Protein AF-A0A2X3CU15-F1 (afdb_monomer)

pLDDT: mean 76.96, std 24.89, range [31.95, 98.25]

Structure (mmCIF, N/CA/C/O backbone):
data_AF-A0A2X3CU15-F1
#
_entry.id   AF-A0A2X3CU15-F1
#
loop_
_atom_site.group_PDB
_atom_site.id
_atom_site.type_symbol
_atom_site.label_atom_id
_atom_site.label_alt_id
_atom_site.label_comp_id
_atom_site.label_asym_id
_atom_site.label_entity_id
_atom_site.label_seq_id
_atom_site.pdbx_PDB_ins_code
_atom_site.Cartn_x
_atom_site.Cartn_y
_atom_site.Cartn_z
_atom_site.occupancy
_atom_site.B_iso_or_equiv
_atom_site.auth_seq_id
_atom_site.auth_comp_id
_atom_site.auth_asym_id
_atom_site.auth_atom_id
_atom_site.pdbx_PDB_model_num
ATOM 1 N N . MET A 1 1 ? 0.234 -25.659 0.444 1.00 49.41 1 MET A N 1
ATOM 2 C CA . MET A 1 1 ? 0.746 -24.717 -0.594 1.00 49.41 1 MET A CA 1
ATOM 3 C C . MET A 1 1 ? 1.700 -23.668 -0.009 1.00 49.41 1 MET A C 1
ATOM 5 O O . MET A 1 1 ? 2.569 -23.212 -0.734 1.00 49.41 1 MET A O 1
ATOM 9 N N . ILE A 1 2 ? 1.625 -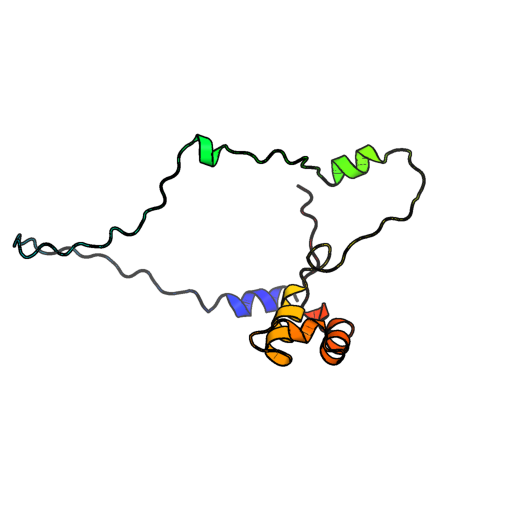23.383 1.298 1.00 43.22 2 ILE A N 1
ATOM 10 C CA . ILE A 1 2 ? 2.679 -22.716 2.094 1.00 43.22 2 ILE A CA 1
ATOM 11 C C . ILE A 1 2 ? 4.001 -23.513 2.117 1.00 43.22 2 ILE A C 1
ATOM 13 O O . ILE A 1 2 ? 5.084 -22.933 2.151 1.00 43.22 2 ILE A O 1
ATOM 17 N N . ASP A 1 3 ? 3.930 -24.842 2.008 1.00 38.72 3 ASP A N 1
ATOM 18 C CA . ASP A 1 3 ? 5.098 -25.724 2.164 1.00 38.72 3 ASP A CA 1
ATOM 19 C C . ASP A 1 3 ? 6.134 -25.581 1.040 1.00 38.72 3 ASP A C 1
ATOM 21 O O . ASP A 1 3 ? 7.334 -25.659 1.283 1.00 38.72 3 ASP A O 1
ATOM 25 N N . ARG A 1 4 ? 5.701 -25.251 -0.186 1.00 45.41 4 ARG A N 1
ATOM 26 C CA . ARG A 1 4 ? 6.622 -25.094 -1.327 1.00 45.41 4 ARG A CA 1
ATOM 27 C C . ARG A 1 4 ? 7.522 -23.863 -1.228 1.00 45.41 4 ARG A C 1
ATOM 29 O O . ARG A 1 4 ? 8.551 -23.820 -1.900 1.00 45.41 4 ARG A O 1
ATOM 36 N N . PHE A 1 5 ? 7.146 -22.866 -0.426 1.00 45.53 5 PHE A N 1
ATOM 37 C CA . PHE A 1 5 ? 7.942 -21.650 -0.274 1.00 45.53 5 PHE A CA 1
ATOM 38 C C . PHE A 1 5 ? 9.057 -21.830 0.763 1.00 45.53 5 PHE A C 1
ATOM 40 O O . PHE A 1 5 ? 10.146 -21.290 0.591 1.00 45.53 5 PHE A O 1
ATOM 47 N N . ARG A 1 6 ? 8.835 -22.649 1.800 1.00 44.81 6 ARG A N 1
ATOM 48 C CA . ARG A 1 6 ? 9.836 -22.917 2.846 1.00 44.81 6 ARG A CA 1
ATOM 49 C C . ARG A 1 6 ? 11.019 -23.732 2.319 1.00 44.81 6 ARG A C 1
ATOM 51 O O . ARG A 1 6 ? 12.168 -23.425 2.635 1.00 44.81 6 ARG A O 1
ATOM 58 N N . ASP A 1 7 ? 10.746 -24.705 1.455 1.00 42.06 7 ASP A N 1
ATOM 59 C CA . ASP A 1 7 ? 11.761 -25.645 0.968 1.00 42.06 7 ASP A CA 1
ATOM 60 C C . ASP A 1 7 ? 12.780 -25.005 0.014 1.00 42.06 7 ASP A C 1
ATOM 62 O O . ASP A 1 7 ? 13.941 -25.414 -0.023 1.00 42.06 7 ASP A O 1
ATOM 66 N N . LYS A 1 8 ? 12.395 -23.953 -0.723 1.00 49.06 8 LYS A N 1
ATOM 67 C CA . LYS A 1 8 ? 13.282 -23.312 -1.709 1.00 49.06 8 LYS A CA 1
ATOM 68 C C . LYS A 1 8 ? 14.379 -22.444 -1.075 1.00 49.06 8 LYS A C 1
ATOM 70 O O . LYS A 1 8 ? 15.417 -22.239 -1.698 1.00 49.06 8 LYS A O 1
ATOM 75 N N . TYR A 1 9 ? 14.175 -21.948 0.148 1.00 45.81 9 TYR A N 1
ATOM 76 C CA . TYR A 1 9 ? 15.091 -21.000 0.803 1.00 45.81 9 TYR A CA 1
ATOM 77 C C . TYR A 1 9 ? 15.895 -21.598 1.972 1.00 45.81 9 TYR A C 1
ATOM 79 O O . TYR A 1 9 ? 16.804 -20.943 2.479 1.00 45.81 9 TYR A O 1
ATOM 87 N N . ALA A 1 10 ? 15.620 -22.841 2.385 1.00 42.25 10 ALA A N 1
ATOM 88 C CA . ALA A 1 10 ? 16.307 -23.486 3.511 1.00 42.25 10 ALA A CA 1
ATOM 89 C C . ALA A 1 10 ? 17.691 -24.079 3.166 1.00 42.25 10 ALA A C 1
ATOM 91 O O . ALA A 1 10 ? 18.495 -24.313 4.065 1.00 42.25 10 ALA A O 1
ATOM 92 N N . GLN A 1 11 ? 18.007 -24.312 1.886 1.00 39.16 11 GLN A N 1
ATOM 93 C CA . GLN A 1 11 ? 19.244 -25.008 1.489 1.00 39.16 11 GLN A CA 1
ATOM 94 C C . GLN A 1 11 ? 20.494 -24.116 1.394 1.00 39.16 11 GLN A C 1
ATOM 96 O O . GLN A 1 11 ? 21.602 -24.634 1.272 1.00 39.16 11 GLN A O 1
ATOM 101 N N . THR A 1 12 ? 20.366 -22.789 1.480 1.00 44.22 12 THR A N 1
ATOM 102 C CA . THR A 1 12 ? 21.474 -21.876 1.133 1.00 44.22 12 THR A CA 1
ATOM 103 C C . THR A 1 12 ? 22.336 -21.415 2.317 1.00 44.22 12 THR A C 1
ATOM 105 O O . THR A 1 12 ? 23.319 -20.711 2.101 1.00 44.22 12 THR A O 1
ATOM 108 N N . TYR A 1 13 ? 22.033 -21.816 3.560 1.00 35.66 13 TYR A N 1
ATOM 109 C CA . TYR A 1 13 ? 22.727 -21.295 4.755 1.00 35.66 13 TYR A CA 1
ATOM 110 C C . TYR A 1 13 ? 23.176 -22.349 5.778 1.00 35.66 13 TYR A C 1
ATOM 112 O O . TYR A 1 13 ? 23.267 -22.068 6.970 1.00 35.66 13 TYR A O 1
ATOM 120 N N . SER A 1 14 ? 23.543 -23.552 5.337 1.00 35.84 14 SER A N 1
ATOM 121 C CA . SER A 1 14 ? 24.243 -24.513 6.200 1.00 35.84 14 SER A CA 1
ATOM 122 C C . SER A 1 14 ? 25.723 -24.585 5.828 1.00 35.84 14 SER A C 1
ATOM 124 O O . SER A 1 14 ? 26.130 -25.408 5.012 1.00 35.84 14 SER A O 1
ATOM 126 N N . ARG A 1 15 ? 26.554 -23.727 6.437 1.00 36.91 15 ARG A N 1
ATOM 127 C CA . ARG A 1 15 ? 28.000 -23.986 6.542 1.00 36.91 15 ARG A CA 1
ATOM 128 C C . ARG A 1 15 ? 28.342 -24.303 8.004 1.00 36.91 15 ARG A C 1
ATOM 130 O O . ARG A 1 15 ? 27.975 -23.520 8.876 1.00 36.91 15 ARG A O 1
ATOM 137 N N . PRO A 1 16 ? 29.013 -25.433 8.281 1.00 38.47 16 PRO A N 1
ATOM 138 C CA . PRO A 1 16 ? 29.331 -25.866 9.636 1.00 38.47 16 PRO A CA 1
ATOM 139 C C . PRO A 1 16 ? 30.470 -25.030 10.233 1.00 38.47 16 PRO A C 1
ATOM 141 O O . PRO A 1 16 ? 31.477 -24.763 9.575 1.00 38.47 16 PRO A O 1
ATOM 144 N N . CYS A 1 17 ? 30.313 -24.631 11.496 1.00 34.25 17 CYS A N 1
ATOM 145 C CA . CYS A 1 17 ? 31.359 -23.995 12.289 1.00 34.25 17 CYS A CA 1
ATOM 146 C C . CYS A 1 17 ? 32.503 -24.999 12.527 1.00 34.25 17 CYS A C 1
ATOM 148 O O . CYS A 1 17 ? 32.318 -26.006 13.207 1.00 34.25 17 CYS A O 1
ATOM 150 N N . GLY A 1 18 ? 33.673 -24.737 11.939 1.00 36.53 18 GLY A N 1
ATOM 151 C CA . GLY A 1 18 ? 34.905 -25.498 12.165 1.00 36.53 18 GLY A CA 1
ATOM 152 C C . GLY A 1 18 ? 35.588 -25.097 13.475 1.00 36.53 18 GLY A C 1
ATOM 153 O O . GLY A 1 18 ? 35.571 -23.928 13.857 1.0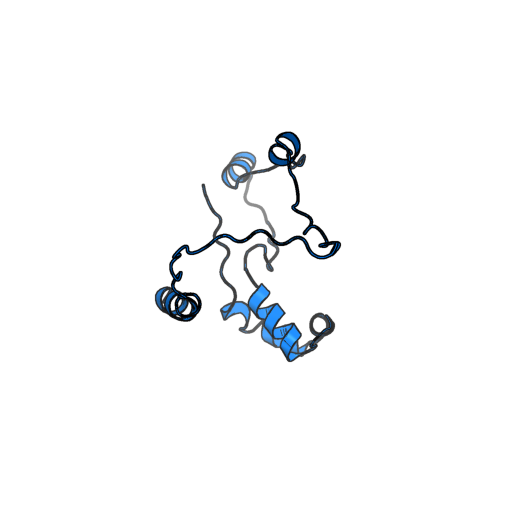0 36.53 18 GLY A O 1
ATOM 154 N N . GLY A 1 19 ? 36.147 -26.092 14.167 1.00 35.12 19 GLY A N 1
ATOM 155 C CA . G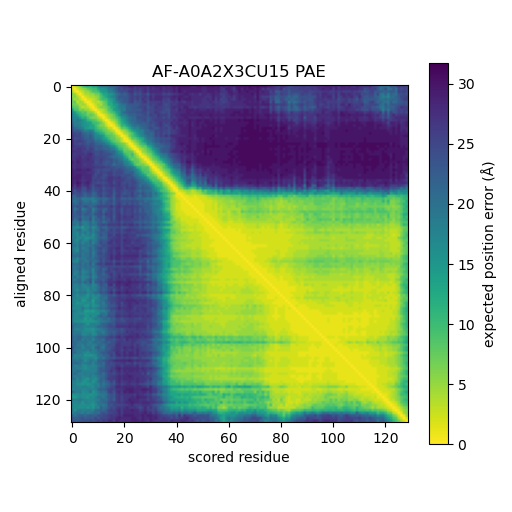LY A 1 19 ? 36.633 -26.019 15.543 1.00 35.12 19 GLY A CA 1
ATOM 156 C C . GLY A 1 19 ? 37.981 -25.318 15.747 1.00 35.12 19 GLY A C 1
ATOM 157 O O . GLY A 1 19 ? 38.825 -25.238 14.858 1.00 35.12 19 GLY A O 1
ATOM 158 N N . PHE A 1 20 ? 38.163 -24.841 16.977 1.00 31.95 20 PHE A N 1
ATOM 159 C CA . PHE A 1 20 ? 39.401 -24.293 17.527 1.00 31.95 20 PHE A CA 1
ATOM 160 C C . PHE A 1 20 ? 40.364 -25.417 17.953 1.00 31.95 20 PHE A C 1
ATOM 162 O O . PHE A 1 20 ? 39.956 -26.397 18.574 1.00 31.95 20 PHE A O 1
ATOM 169 N N . SER A 1 21 ? 41.662 -25.244 17.702 1.00 34.34 21 SER A N 1
ATOM 170 C CA . SER A 1 21 ? 42.740 -25.938 18.424 1.00 34.34 21 SER A CA 1
ATOM 171 C C . SER A 1 21 ? 43.908 -24.967 18.641 1.00 34.34 21 SER A C 1
ATOM 173 O O . SER A 1 21 ? 44.286 -24.282 17.689 1.00 34.34 21 SER A O 1
ATOM 175 N N . PRO A 1 22 ? 44.458 -24.848 19.866 1.00 41.12 22 PRO A N 1
ATOM 176 C CA . PRO A 1 22 ? 45.478 -23.859 20.190 1.00 41.12 22 PRO A CA 1
ATOM 177 C C . PRO A 1 22 ? 46.877 -24.474 20.119 1.00 41.12 22 PRO A C 1
ATOM 179 O O . PRO A 1 22 ? 47.112 -25.529 20.699 1.00 41.12 22 PRO A O 1
ATOM 182 N N . VAL A 1 23 ? 47.840 -23.803 19.482 1.00 33.59 23 VAL A N 1
ATOM 183 C CA . VAL A 1 23 ? 49.258 -24.075 19.757 1.00 33.59 23 VAL A CA 1
ATOM 184 C C . VAL A 1 23 ? 50.163 -22.878 19.447 1.00 33.59 23 VAL A C 1
ATOM 186 O O . VAL A 1 23 ? 50.171 -22.358 18.338 1.00 33.59 23 VAL A O 1
ATOM 189 N N . HIS A 1 24 ? 50.971 -22.564 20.463 1.00 33.00 24 HIS A N 1
ATOM 190 C CA . HIS A 1 24 ? 52.269 -21.880 20.479 1.00 33.00 24 HIS A CA 1
ATOM 191 C C . HIS A 1 24 ? 52.345 -20.352 20.321 1.00 33.00 24 HIS A C 1
ATOM 193 O O . HIS A 1 24 ? 52.104 -19.755 19.277 1.00 33.00 24 HIS A O 1
ATOM 199 N N . ALA A 1 25 ? 52.780 -19.752 21.431 1.00 34.12 25 ALA A N 1
ATOM 200 C CA . ALA A 1 25 ? 53.249 -18.391 21.579 1.00 34.12 25 ALA A CA 1
ATOM 201 C C . ALA A 1 25 ? 54.615 -18.195 20.906 1.00 34.12 25 ALA A C 1
ATOM 203 O O . ALA A 1 25 ? 55.506 -19.009 21.116 1.00 34.12 25 ALA A O 1
ATOM 204 N N . GLU A 1 26 ? 54.815 -17.065 20.222 1.00 36.91 26 GLU A N 1
ATOM 205 C CA . GLU A 1 26 ? 56.094 -16.352 20.283 1.00 36.91 26 GLU A CA 1
ATOM 206 C C . GLU A 1 26 ? 55.910 -14.861 19.971 1.00 36.91 26 GLU A C 1
ATOM 208 O O . GLU A 1 26 ? 55.304 -14.453 18.980 1.00 36.91 26 GLU A O 1
ATOM 213 N N . GLN A 1 27 ? 56.435 -14.037 20.871 1.00 43.53 27 GLN A N 1
ATOM 214 C CA . GLN A 1 27 ? 56.350 -12.588 20.871 1.00 43.53 27 GLN A CA 1
ATOM 215 C C . GLN A 1 27 ? 57.479 -12.010 20.010 1.00 43.53 27 GLN A C 1
ATOM 217 O O . GLN A 1 27 ? 58.632 -11.984 20.436 1.00 43.53 27 GLN A O 1
ATOM 222 N N . ARG A 1 28 ? 57.166 -11.490 18.818 1.00 38.22 28 ARG A N 1
ATOM 223 C CA . ARG A 1 28 ? 58.095 -10.643 18.048 1.00 38.22 28 ARG A CA 1
ATOM 224 C C . ARG A 1 28 ? 57.414 -9.349 17.617 1.00 38.22 28 ARG A C 1
ATOM 226 O O . ARG A 1 28 ? 56.469 -9.346 16.837 1.00 38.22 28 ARG A O 1
ATOM 233 N N . ARG A 1 29 ? 57.918 -8.235 18.160 1.00 49.50 29 ARG A N 1
ATOM 234 C CA . ARG A 1 29 ? 57.606 -6.868 17.725 1.00 49.50 29 ARG A CA 1
ATOM 235 C C . ARG A 1 29 ? 58.121 -6.663 16.300 1.00 49.50 29 ARG A C 1
ATOM 237 O O . ARG A 1 29 ? 59.316 -6.803 16.060 1.00 49.50 29 ARG A O 1
ATOM 244 N N . CYS A 1 30 ? 57.244 -6.240 15.396 1.00 34.72 30 CYS A N 1
ATOM 245 C CA . CYS A 1 30 ? 57.622 -5.550 14.167 1.00 34.72 30 CYS A CA 1
ATOM 246 C C . CYS A 1 30 ? 56.491 -4.624 13.710 1.00 34.72 30 CYS A C 1
ATOM 248 O O . CYS A 1 30 ? 55.369 -5.076 13.525 1.00 34.72 30 CYS A O 1
ATOM 250 N N . GLY A 1 31 ? 56.832 -3.349 13.501 1.00 37.00 31 GLY A N 1
ATOM 251 C CA . GLY A 1 31 ? 56.146 -2.433 12.588 1.00 37.00 31 GLY A CA 1
ATOM 252 C C . GLY A 1 31 ? 54.776 -1.915 13.024 1.00 37.00 31 GLY A C 1
ATOM 253 O O . GLY A 1 31 ? 53.783 -2.632 13.009 1.00 37.00 31 GLY A O 1
ATOM 254 N N . ALA A 1 32 ? 54.703 -0.615 13.311 1.00 49.59 32 ALA A N 1
ATOM 255 C CA . ALA A 1 32 ? 53.450 0.120 13.398 1.00 49.59 32 ALA A CA 1
ATOM 256 C C . ALA A 1 32 ? 52.703 0.059 12.051 1.00 49.59 32 ALA A C 1
ATOM 258 O O . ALA A 1 32 ? 52.937 0.865 11.154 1.00 49.59 32 ALA A O 1
ATOM 259 N N . ARG A 1 33 ? 51.787 -0.901 11.906 1.00 46.22 33 ARG A N 1
ATOM 260 C CA . ARG A 1 33 ? 50.653 -0.777 10.992 1.00 46.22 33 ARG A CA 1
ATOM 261 C C . ARG A 1 33 ? 49.588 0.000 11.749 1.00 46.22 33 ARG A C 1
ATOM 263 O O . ARG A 1 33 ? 49.065 -0.488 12.748 1.00 46.22 33 ARG A O 1
ATOM 270 N N . LEU A 1 34 ? 49.275 1.208 11.281 1.00 48.88 34 LEU A N 1
ATOM 271 C CA . LEU A 1 34 ? 48.010 1.862 11.600 1.00 48.88 34 LEU A CA 1
ATOM 272 C C . LEU A 1 34 ? 46.902 0.946 11.070 1.00 48.88 34 LEU A C 1
ATOM 274 O O . LEU A 1 34 ? 46.494 1.030 9.915 1.00 48.88 34 LEU A O 1
ATOM 278 N N . HIS A 1 35 ? 46.476 -0.006 11.896 1.00 47.66 35 HIS A N 1
ATOM 279 C CA . HIS A 1 35 ? 45.217 -0.689 11.694 1.00 47.66 35 HIS A CA 1
ATOM 280 C C . HIS A 1 35 ? 44.158 0.401 11.790 1.00 47.66 35 HIS A C 1
ATOM 282 O O . HIS A 1 35 ? 43.999 1.010 12.849 1.00 47.66 35 HIS A O 1
ATOM 288 N N . ALA A 1 36 ? 43.475 0.681 10.678 1.00 58.78 36 ALA A N 1
ATOM 289 C CA . ALA A 1 36 ? 42.195 1.359 10.725 1.00 58.78 36 ALA A CA 1
ATOM 290 C C . ALA A 1 36 ? 41.354 0.577 11.736 1.00 58.78 36 ALA A C 1
ATOM 292 O O . ALA A 1 36 ? 40.963 -0.562 11.473 1.00 58.78 36 ALA A O 1
ATOM 293 N N . ALA A 1 37 ? 41.198 1.133 12.938 1.00 58.09 37 ALA A N 1
ATOM 294 C CA . ALA A 1 37 ? 40.312 0.570 13.929 1.00 58.09 37 ALA A CA 1
ATOM 295 C C . ALA A 1 37 ? 38.949 0.522 13.247 1.00 58.09 37 ALA A C 1
ATOM 297 O O . ALA A 1 37 ? 38.393 1.567 12.908 1.00 58.09 37 ALA A O 1
ATOM 298 N N . ALA A 1 38 ? 38.463 -0.687 12.963 1.00 59.47 38 ALA A N 1
ATOM 299 C CA . ALA A 1 38 ? 37.092 -0.880 12.541 1.00 59.47 38 ALA A CA 1
ATOM 300 C C . ALA A 1 38 ? 36.228 -0.079 13.519 1.00 59.47 38 ALA A C 1
ATOM 302 O O . ALA A 1 38 ? 36.337 -0.267 14.734 1.00 59.47 38 ALA A O 1
ATOM 303 N N . ALA A 1 39 ? 35.469 0.885 13.003 1.00 64.38 39 ALA A N 1
ATOM 304 C CA . ALA A 1 39 ? 34.603 1.713 13.819 1.00 64.38 39 ALA A CA 1
ATOM 305 C C . ALA A 1 39 ? 33.546 0.798 14.448 1.00 64.38 39 ALA A C 1
ATOM 307 O O . ALA A 1 39 ? 32.546 0.455 13.824 1.00 64.38 39 ALA A O 1
ATOM 308 N N . VAL A 1 40 ? 33.795 0.343 15.675 1.00 75.50 40 VAL A N 1
ATOM 309 C CA . VAL A 1 40 ? 32.788 -0.347 16.474 1.00 75.50 40 VAL A CA 1
ATOM 310 C C . VAL A 1 40 ? 31.804 0.729 16.907 1.00 75.50 40 VAL A C 1
ATOM 312 O O . VAL A 1 40 ? 32.147 1.579 17.730 1.00 75.50 40 VAL A O 1
ATOM 315 N N . GLY A 1 41 ? 30.605 0.725 16.322 1.00 84.88 41 GLY A N 1
ATOM 316 C CA . GLY A 1 41 ? 29.517 1.601 16.750 1.00 84.88 41 GLY A CA 1
ATOM 317 C C . GLY A 1 41 ? 29.232 1.370 18.233 1.00 84.88 41 GLY A C 1
ATOM 318 O O . GLY A 1 41 ? 28.733 0.313 18.612 1.00 84.88 41 GLY A O 1
ATOM 319 N N . ARG A 1 42 ? 29.609 2.328 19.086 1.00 89.38 42 ARG A N 1
ATOM 320 C CA . ARG A 1 42 ? 29.288 2.305 20.519 1.00 89.38 42 ARG A CA 1
A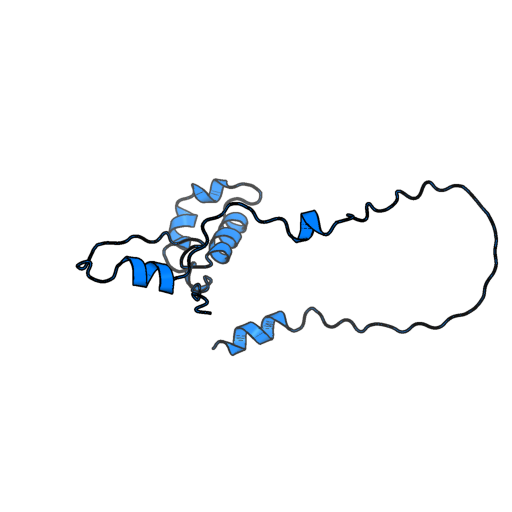TOM 321 C C . ARG A 1 42 ? 27.889 2.885 20.718 1.00 89.38 42 ARG A C 1
ATOM 323 O O . ARG A 1 42 ? 27.530 3.848 20.049 1.00 89.38 42 ARG A O 1
ATOM 330 N N . THR A 1 43 ? 27.134 2.313 21.649 1.00 94.88 43 THR A N 1
ATOM 331 C CA . THR A 1 43 ? 25.802 2.784 22.057 1.00 94.88 43 THR A CA 1
ATOM 332 C C . THR A 1 43 ? 25.773 3.050 23.566 1.00 94.88 43 THR A C 1
ATOM 334 O O . THR A 1 43 ? 26.711 2.681 24.278 1.00 94.88 43 THR A O 1
ATOM 337 N N . ASN A 1 44 ? 24.722 3.692 24.067 1.00 95.88 44 ASN A N 1
ATOM 338 C CA . ASN A 1 44 ? 24.469 3.888 25.492 1.00 95.88 44 ASN A CA 1
ATOM 339 C C . ASN A 1 44 ? 22.985 3.656 25.823 1.00 95.88 44 ASN A C 1
ATOM 341 O O . ASN A 1 44 ? 22.140 3.560 24.937 1.00 95.88 44 ASN A O 1
ATOM 345 N N . VAL A 1 45 ? 22.660 3.574 27.115 1.00 96.50 45 VAL A N 1
ATOM 346 C CA . VAL A 1 45 ? 21.287 3.283 27.564 1.00 96.50 45 VAL A CA 1
ATOM 347 C C . VAL A 1 45 ? 20.271 4.347 27.151 1.00 96.50 45 VAL A C 1
ATOM 349 O O . VAL A 1 45 ? 19.117 4.004 26.931 1.00 96.50 45 VAL A O 1
ATOM 352 N N . ALA A 1 46 ? 20.684 5.610 26.997 1.00 96.62 46 ALA A N 1
ATOM 353 C CA . ALA A 1 46 ? 19.790 6.666 26.532 1.00 96.62 46 ALA A CA 1
ATOM 354 C C . ALA A 1 46 ? 19.423 6.464 25.056 1.00 96.62 46 ALA A C 1
ATOM 356 O O . ALA A 1 46 ? 18.254 6.550 24.717 1.00 96.62 46 ALA A O 1
ATOM 357 N N . GLN A 1 47 ? 20.389 6.100 24.208 1.00 95.38 47 GLN A N 1
ATOM 358 C CA . GLN A 1 47 ? 20.151 5.776 22.795 1.00 95.38 47 GLN A CA 1
ATOM 359 C C . GLN A 1 47 ? 19.300 4.512 22.619 1.00 95.38 47 GLN A C 1
ATOM 361 O O . GLN A 1 47 ? 18.509 4.429 21.690 1.00 95.38 47 GLN A O 1
ATOM 366 N N . LEU A 1 48 ? 19.446 3.523 23.507 1.00 95.56 48 LEU A N 1
ATOM 367 C CA . LEU A 1 48 ? 18.614 2.313 23.486 1.00 95.56 48 LEU A CA 1
ATOM 368 C C . LEU A 1 48 ? 17.179 2.570 23.970 1.00 95.56 48 LEU A C 1
ATOM 370 O O . LEU A 1 48 ? 16.259 1.886 23.532 1.00 95.56 48 LEU A O 1
ATOM 374 N N . ALA A 1 49 ? 16.996 3.523 24.887 1.00 96.19 49 ALA A N 1
ATOM 375 C CA . ALA A 1 49 ? 15.695 3.885 25.448 1.00 96.19 49 ALA A CA 1
ATOM 376 C C . ALA A 1 49 ? 15.000 5.026 24.690 1.00 96.19 49 ALA A C 1
ATOM 378 O O . ALA A 1 49 ? 13.842 5.324 24.976 1.00 96.19 49 ALA A O 1
ATOM 379 N N . GLU A 1 50 ? 15.690 5.676 23.752 1.00 96.50 50 GLU A N 1
ATOM 380 C CA . GLU A 1 50 ? 15.140 6.766 22.958 1.00 96.50 50 GLU A CA 1
ATOM 381 C C . GLU A 1 50 ? 13.895 6.285 22.207 1.00 96.50 50 GLU A C 1
ATOM 383 O O . GLU A 1 50 ? 13.906 5.257 21.530 1.00 96.50 50 GLU A O 1
ATOM 388 N N . GLN A 1 51 ? 12.798 7.021 22.361 1.00 96.88 51 GLN A N 1
ATOM 389 C CA . GLN A 1 51 ? 11.558 6.793 21.634 1.00 96.88 51 GLN A CA 1
ATOM 390 C C . GLN A 1 51 ? 11.246 8.051 20.838 1.00 96.88 51 GLN A C 1
ATOM 392 O O . GLN A 1 51 ? 11.204 9.151 21.391 1.00 96.88 51 GLN A O 1
ATOM 397 N N .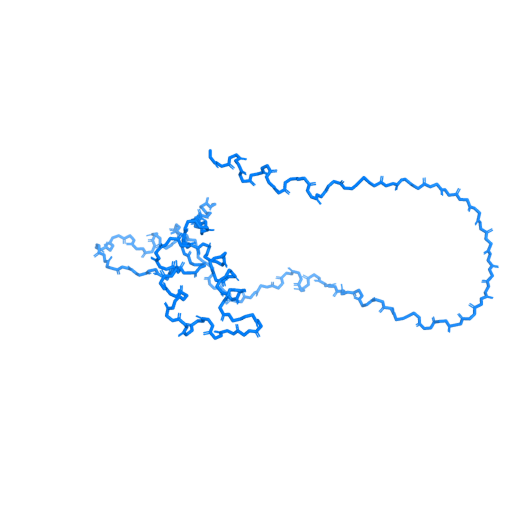 ALA A 1 52 ? 10.998 7.889 19.542 1.00 96.94 52 ALA A N 1
ATOM 398 C CA . ALA A 1 52 ? 10.461 8.979 18.745 1.00 96.94 52 ALA A CA 1
ATOM 399 C C . ALA A 1 52 ? 9.053 9.347 19.260 1.00 96.94 52 ALA A C 1
ATOM 401 O O . ALA A 1 52 ? 8.304 8.450 19.663 1.00 96.94 52 ALA A O 1
ATOM 402 N N . PRO A 1 53 ? 8.659 10.633 19.235 1.00 97.06 53 PRO A N 1
ATOM 403 C CA . PRO A 1 53 ? 7.345 11.089 19.690 1.00 97.06 53 PRO A CA 1
ATOM 404 C C . PRO A 1 53 ? 6.248 10.718 18.675 1.00 97.06 53 PRO A C 1
ATOM 406 O O . PRO A 1 53 ? 5.678 11.572 18.000 1.00 97.06 53 PRO A O 1
ATOM 409 N N . ILE A 1 54 ? 5.980 9.420 18.536 1.00 96.88 54 ILE A N 1
ATOM 410 C CA . ILE A 1 54 ? 5.016 8.843 17.598 1.00 96.88 54 ILE A CA 1
ATOM 411 C C . ILE A 1 54 ? 3.742 8.474 18.358 1.00 96.88 54 ILE A C 1
ATOM 413 O O . ILE A 1 54 ? 3.786 7.824 19.404 1.00 96.88 54 ILE A O 1
ATOM 417 N N . HIS A 1 55 ? 2.592 8.846 17.800 1.00 96.62 55 HIS A N 1
ATOM 418 C CA . HIS A 1 55 ? 1.294 8.403 18.296 1.00 96.62 55 HIS A CA 1
ATOM 419 C C . HIS A 1 55 ? 0.981 6.996 17.768 1.00 96.62 55 HIS A C 1
ATOM 421 O O . HIS A 1 55 ? 0.304 6.825 16.755 1.00 96.62 55 HIS A O 1
ATOM 427 N N . TRP A 1 56 ? 1.534 5.986 18.435 1.00 96.94 56 TRP A N 1
ATOM 428 C CA . TRP A 1 56 ? 1.281 4.583 18.118 1.00 96.94 56 TRP A CA 1
ATOM 429 C C . TRP A 1 56 ? -0.150 4.191 18.493 1.00 96.94 56 TRP A C 1
ATOM 431 O O . TRP A 1 56 ? -0.570 4.403 19.630 1.00 96.94 56 TRP A O 1
ATOM 441 N N . VAL A 1 57 ? -0.875 3.583 17.550 1.00 96.69 57 VAL A N 1
ATOM 442 C CA . VAL A 1 57 ? -2.228 3.054 17.766 1.00 96.69 57 VAL A CA 1
ATOM 443 C C . VAL A 1 57 ? -2.336 1.610 17.283 1.00 96.69 57 VAL A C 1
ATOM 445 O O . VAL A 1 57 ? -1.728 1.233 16.281 1.00 96.69 57 VAL A O 1
ATOM 448 N N . SER A 1 58 ? -3.124 0.800 17.986 1.00 95.00 58 SER A N 1
ATOM 449 C CA . SER A 1 58 ? -3.502 -0.548 17.560 1.00 95.00 58 SER A CA 1
ATOM 450 C C . SER A 1 58 ? -4.813 -0.541 16.774 1.00 95.00 58 SER A C 1
ATOM 452 O O . SER A 1 58 ? -5.611 0.394 16.862 1.00 95.00 58 SER A O 1
ATOM 454 N N . VAL A 1 59 ? -5.082 -1.628 16.045 1.00 95.06 59 VAL A N 1
ATOM 455 C CA . VAL A 1 59 ? -6.371 -1.808 15.354 1.00 95.06 59 VAL A CA 1
ATOM 456 C C . VAL A 1 59 ? -7.540 -1.772 16.341 1.00 95.06 59 VAL A C 1
ATOM 458 O O . VAL A 1 59 ? -8.529 -1.098 16.076 1.00 95.06 59 VAL A O 1
ATOM 461 N N . ALA A 1 60 ? -7.393 -2.394 17.514 1.00 95.88 60 ALA A N 1
ATOM 462 C CA . ALA A 1 60 ? -8.418 -2.368 18.556 1.00 95.88 60 ALA A CA 1
ATOM 463 C C . ALA A 1 60 ? -8.681 -0.948 19.097 1.00 95.88 60 ALA A C 1
ATOM 465 O O . ALA A 1 60 ? -9.822 -0.590 19.381 1.00 95.88 60 ALA A O 1
ATOM 466 N N . GLN A 1 61 ? -7.646 -0.105 19.215 1.00 97.38 61 GLN A N 1
ATOM 467 C CA . GLN A 1 61 ? -7.823 1.298 19.613 1.00 97.38 61 GLN A CA 1
ATOM 468 C C . GLN A 1 61 ? -8.562 2.105 18.540 1.00 97.38 61 GLN A C 1
ATOM 470 O O . GLN A 1 61 ? -9.418 2.924 18.880 1.00 97.38 61 GLN A O 1
ATOM 475 N N . ILE A 1 62 ? -8.272 1.851 17.260 1.00 96.69 62 ILE A N 1
ATOM 476 C CA . ILE A 1 62 ? -8.992 2.469 16.140 1.00 96.69 62 ILE A CA 1
ATOM 477 C C . ILE A 1 62 ? -10.461 2.032 16.159 1.00 96.69 62 ILE A C 1
ATOM 479 O O . ILE A 1 62 ? -11.336 2.894 16.152 1.00 96.69 62 ILE A O 1
ATOM 483 N N . GLU A 1 63 ? -10.743 0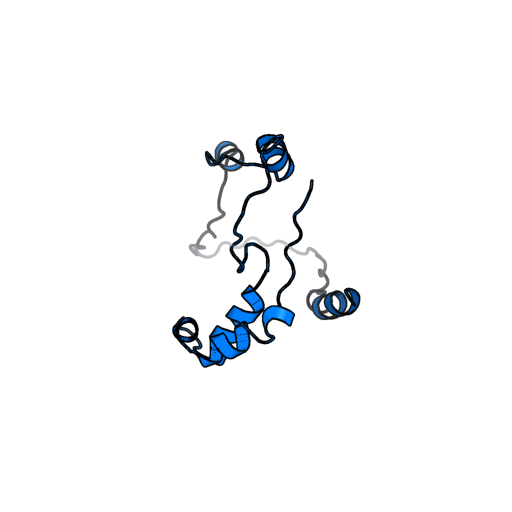.733 16.263 1.00 96.50 63 GLU A N 1
ATOM 484 C CA . GLU A 1 63 ? -12.108 0.195 16.346 1.00 96.50 63 GLU A CA 1
ATOM 485 C C . GLU A 1 63 ? -12.893 0.825 17.504 1.00 96.50 63 GLU A C 1
ATOM 487 O O . GLU A 1 63 ? -13.982 1.365 17.302 1.00 96.50 63 GLU A O 1
ATOM 492 N N . ASN A 1 64 ? -12.299 0.859 18.700 1.00 97.94 64 ASN A N 1
ATOM 493 C CA . ASN A 1 64 ? -12.921 1.459 19.876 1.00 97.94 64 ASN A CA 1
ATOM 494 C C . ASN A 1 64 ? -13.224 2.958 19.684 1.00 97.94 64 ASN A C 1
ATOM 496 O O . ASN A 1 64 ? -14.260 3.446 20.132 1.00 97.94 64 ASN A O 1
ATOM 500 N N . SER A 1 65 ? -12.361 3.698 18.979 1.00 97.56 65 SER A N 1
ATOM 501 C CA . SER A 1 65 ? -12.580 5.126 18.689 1.00 97.56 65 SER A CA 1
ATOM 502 C C . SER A 1 65 ? -13.753 5.401 17.731 1.00 97.56 65 SER A C 1
ATOM 504 O O . SER A 1 65 ? -14.227 6.539 17.625 1.00 97.56 65 SER A O 1
ATOM 506 N N . LEU A 1 66 ? -14.228 4.367 17.028 1.00 97.88 66 LEU A N 1
ATOM 507 C CA . LEU A 1 66 ? -15.298 4.443 16.035 1.00 97.88 66 LEU A CA 1
ATOM 508 C C . LEU A 1 66 ? -16.630 3.855 16.529 1.00 97.88 66 LEU A C 1
ATOM 510 O O . LEU A 1 66 ? -17.607 3.877 15.779 1.00 97.88 66 LEU A O 1
ATOM 514 N N . LEU A 1 67 ? -16.711 3.377 17.776 1.00 98.00 67 LEU A N 1
ATOM 515 C CA . LEU A 1 67 ? -17.950 2.836 18.342 1.00 98.00 67 LEU A CA 1
ATOM 516 C C . LEU A 1 67 ? -19.109 3.841 18.245 1.00 98.00 67 LEU A C 1
ATOM 518 O O . LEU A 1 67 ? -18.968 5.027 18.543 1.00 98.00 67 LEU A O 1
ATOM 522 N N . GLY A 1 68 ? -20.273 3.350 17.814 1.00 97.88 68 GLY A N 1
ATOM 523 C CA . GLY A 1 68 ? -21.483 4.157 17.635 1.00 97.88 68 GLY A CA 1
ATOM 524 C C . GLY A 1 68 ? -21.507 5.026 16.373 1.00 97.88 68 GLY A C 1
ATOM 525 O O . GLY A 1 68 ? -22.512 5.691 16.123 1.00 97.88 68 GLY A O 1
ATOM 526 N N . ARG A 1 69 ? -20.447 5.024 15.551 1.00 98.06 69 ARG A N 1
ATOM 527 C CA . ARG A 1 69 ? -20.460 5.714 14.255 1.00 98.06 69 ARG A CA 1
ATOM 528 C C . ARG A 1 69 ? -21.195 4.870 13.201 1.00 98.06 69 ARG A C 1
ATOM 530 O O . ARG A 1 69 ? -20.992 3.657 13.156 1.00 98.06 69 ARG A O 1
ATOM 537 N N . PRO A 1 70 ? -22.033 5.480 12.342 1.00 98.12 70 PRO A N 1
ATOM 538 C CA . PRO A 1 70 ? -22.674 4.762 11.243 1.00 98.12 70 PRO A CA 1
ATOM 539 C C . PRO A 1 70 ? -21.637 4.313 10.194 1.00 98.12 70 PRO A C 1
ATOM 541 O O . PRO A 1 70 ? -20.524 4.850 10.172 1.00 98.12 70 PRO A O 1
ATOM 544 N N . PRO A 1 71 ? -21.990 3.371 9.297 1.00 98.25 71 PRO A N 1
ATOM 545 C CA . PRO A 1 71 ? -21.125 2.970 8.192 1.00 98.25 71 PRO A CA 1
ATOM 546 C C . PRO A 1 71 ? -20.622 4.167 7.377 1.00 98.25 71 PRO A C 1
ATOM 548 O O . PRO A 1 71 ? -21.375 5.096 7.084 1.00 98.25 71 PRO A O 1
ATOM 551 N N . MET A 1 72 ? -19.347 4.125 6.995 1.00 98.12 72 MET A N 1
ATOM 552 C CA . MET A 1 72 ? -18.685 5.179 6.230 1.00 98.12 72 MET A CA 1
ATOM 553 C C . MET A 1 72 ? -17.689 4.585 5.237 1.00 98.12 72 MET A C 1
ATOM 555 O O . MET A 1 72 ? -17.176 3.486 5.441 1.00 98.12 72 MET A O 1
ATOM 559 N N . ALA A 1 73 ? -17.404 5.326 4.169 1.00 98.06 73 ALA A N 1
ATOM 560 C CA . ALA A 1 73 ? -16.340 4.965 3.245 1.00 98.06 73 ALA A CA 1
ATOM 561 C C . ALA A 1 73 ? -14.967 5.211 3.891 1.00 98.06 73 ALA A C 1
ATOM 563 O O . ALA A 1 73 ? -14.733 6.269 4.477 1.00 98.06 73 ALA A O 1
ATOM 564 N N . VAL A 1 74 ? -14.063 4.244 3.745 1.00 97.00 74 VAL A N 1
ATOM 565 C CA . VAL A 1 74 ? -12.651 4.340 4.137 1.00 97.00 74 VAL A CA 1
ATOM 566 C C . VAL A 1 74 ? -11.776 3.897 2.966 1.00 97.00 74 VAL A C 1
ATOM 568 O O . VAL A 1 74 ? -12.216 3.111 2.128 1.00 97.00 74 VAL A O 1
ATOM 571 N N . GLY A 1 75 ? -10.556 4.426 2.888 1.00 96.06 75 GLY A N 1
ATOM 572 C CA . GLY A 1 75 ? -9.603 4.119 1.823 1.00 96.06 75 GLY A CA 1
ATOM 573 C C . GLY A 1 75 ? -8.345 3.460 2.372 1.00 96.06 75 GLY A C 1
ATOM 574 O O . GLY A 1 75 ? -7.905 3.790 3.473 1.00 96.06 75 GLY A O 1
ATOM 575 N N . PHE A 1 76 ? -7.764 2.563 1.583 1.00 95.81 76 PHE A N 1
ATOM 576 C CA . PHE A 1 76 ? -6.473 1.942 1.852 1.00 95.81 76 PHE A CA 1
ATOM 577 C C . PHE A 1 76 ? -5.563 2.188 0.656 1.00 95.81 76 PHE A C 1
ATOM 579 O O . PHE A 1 76 ? -5.973 1.984 -0.486 1.00 95.81 76 PHE A O 1
ATOM 586 N N . ASP A 1 77 ? -4.338 2.620 0.932 1.00 94.75 77 ASP A N 1
ATOM 587 C CA . ASP A 1 77 ? -3.249 2.463 -0.024 1.00 94.75 77 ASP A CA 1
ATOM 588 C C . ASP A 1 77 ? -2.941 0.963 -0.230 1.00 94.75 77 ASP A C 1
ATOM 590 O O . ASP A 1 77 ? -3.346 0.124 0.584 1.00 94.75 77 ASP A O 1
ATOM 594 N N . ILE A 1 78 ? -2.265 0.610 -1.324 1.00 91.19 78 ILE A N 1
ATOM 595 C CA . ILE A 1 78 ? -2.057 -0.787 -1.732 1.00 91.19 78 ILE A CA 1
ATOM 596 C C . ILE A 1 78 ? -0.644 -1.259 -1.394 1.00 91.19 78 ILE A C 1
ATOM 598 O O . ILE A 1 78 ? -0.473 -2.183 -0.587 1.00 91.19 78 ILE A O 1
ATOM 602 N N . ASP A 1 79 ? 0.351 -0.618 -2.000 1.00 90.44 79 ASP A N 1
ATOM 603 C CA . ASP A 1 79 ? 1.750 -1.033 -1.973 1.00 90.44 79 ASP A CA 1
ATOM 604 C C . ASP A 1 79 ? 2.371 -0.825 -0.587 1.00 90.44 79 ASP A C 1
ATOM 606 O O . ASP A 1 79 ? 2.342 0.262 -0.023 1.00 90.44 79 ASP A O 1
ATOM 610 N N . ASP A 1 80 ? 2.881 -1.902 0.012 1.00 89.75 80 ASP A N 1
ATOM 611 C CA . ASP A 1 80 ? 3.406 -1.983 1.384 1.00 89.75 80 ASP A CA 1
ATOM 612 C C . ASP A 1 80 ? 2.426 -1.580 2.511 1.00 89.75 80 ASP A C 1
ATOM 614 O O . ASP A 1 80 ? 2.761 -1.687 3.703 1.00 89.75 80 ASP A O 1
ATOM 618 N N . THR A 1 81 ? 1.176 -1.255 2.167 1.00 90.62 81 THR A N 1
ATOM 619 C CA . THR A 1 81 ? 0.066 -1.030 3.101 1.00 90.62 81 THR A CA 1
ATOM 620 C C . THR A 1 81 ? -0.743 -2.311 3.316 1.00 90.62 81 THR A C 1
ATOM 622 O O . THR A 1 81 ? -0.752 -2.825 4.436 1.00 90.62 81 THR A O 1
ATOM 625 N N . VAL A 1 82 ? -1.364 -2.873 2.269 1.00 90.38 82 VAL A N 1
ATOM 626 C CA . VAL A 1 82 ? -2.134 -4.139 2.356 1.00 90.38 82 VAL A CA 1
ATOM 627 C C . VAL A 1 82 ? -1.464 -5.304 1.629 1.00 90.38 82 VAL A C 1
ATOM 629 O O . VAL A 1 82 ? -1.691 -6.461 1.989 1.00 90.38 82 VAL A O 1
ATOM 632 N N . LEU A 1 83 ? -0.601 -5.017 0.652 1.00 88.88 83 LEU A N 1
ATOM 633 C CA . LEU A 1 83 ? 0.200 -6.009 -0.058 1.00 88.88 83 LEU A CA 1
ATOM 634 C C . LEU A 1 83 ? 1.680 -5.706 0.120 1.00 88.88 83 LEU A C 1
ATOM 636 O O . LEU A 1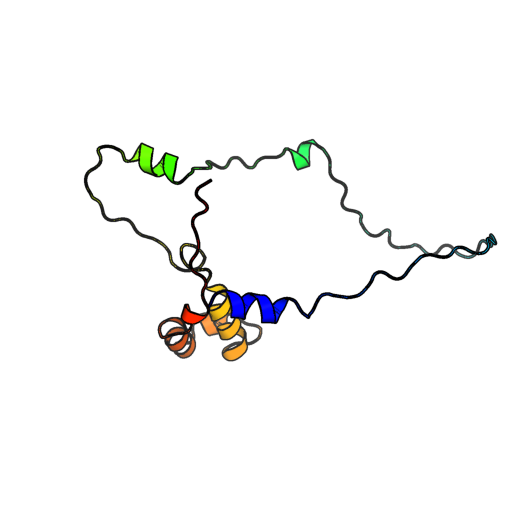 83 ? 2.121 -4.586 -0.108 1.00 88.88 83 LEU A O 1
ATOM 640 N N . PHE A 1 84 ? 2.470 -6.723 0.448 1.00 90.56 84 PHE A N 1
ATOM 641 C CA . PHE A 1 84 ? 3.912 -6.651 0.242 1.00 90.56 84 PHE A CA 1
ATOM 642 C C . PHE A 1 84 ? 4.194 -6.841 -1.253 1.00 90.56 84 PHE A C 1
ATOM 644 O O . PHE A 1 84 ? 4.332 -7.973 -1.727 1.00 90.56 84 PHE A O 1
ATOM 651 N N . SER A 1 85 ? 4.208 -5.736 -2.001 1.00 91.81 85 SER A N 1
ATOM 652 C CA . SER A 1 85 ? 4.242 -5.727 -3.470 1.00 91.81 85 SER A CA 1
ATOM 653 C C . SER A 1 85 ? 5.639 -5.523 -4.060 1.00 91.81 85 SER A C 1
ATOM 655 O O . SER A 1 85 ? 5.831 -5.660 -5.274 1.00 91.81 85 SER A O 1
ATOM 657 N N . SER A 1 86 ? 6.657 -5.313 -3.212 1.00 94.12 86 SER A N 1
ATOM 658 C CA . SER A 1 86 ? 8.054 -5.142 -3.633 1.00 94.12 86 SER A CA 1
ATOM 659 C C . SER A 1 86 ? 8.572 -6.196 -4.635 1.00 94.12 86 SER A C 1
ATOM 661 O O . SER A 1 86 ? 9.384 -5.824 -5.486 1.00 94.12 86 SER A O 1
ATOM 663 N N . PRO A 1 87 ? 8.148 -7.484 -4.620 1.00 94.62 87 PRO A N 1
ATOM 664 C CA . PRO A 1 87 ? 8.579 -8.457 -5.628 1.00 94.62 87 PRO A CA 1
ATOM 665 C C . PRO A 1 87 ? 8.259 -8.053 -7.078 1.00 94.62 87 PRO A C 1
ATOM 667 O O . PRO A 1 87 ? 9.105 -8.228 -7.961 1.00 94.62 87 PRO A O 1
ATOM 670 N N . GLY A 1 88 ? 7.075 -7.481 -7.327 1.00 94.38 88 GLY A N 1
ATOM 671 C CA . GLY A 1 88 ? 6.663 -6.996 -8.648 1.00 94.38 88 GLY A CA 1
ATOM 672 C C . GLY A 1 88 ? 7.493 -5.794 -9.099 1.00 94.38 88 GLY A C 1
ATOM 673 O O . GLY A 1 88 ? 8.028 -5.791 -10.211 1.00 94.38 88 GLY A O 1
ATOM 674 N N . PHE A 1 89 ? 7.701 -4.825 -8.204 1.00 95.75 89 PHE A N 1
ATOM 675 C CA . PHE A 1 89 ? 8.522 -3.635 -8.462 1.00 95.75 89 PHE A CA 1
ATOM 676 C C . PHE A 1 89 ? 9.997 -3.973 -8.699 1.00 95.75 89 PHE A C 1
ATOM 678 O O . PHE A 1 89 ? 10.590 -3.505 -9.672 1.00 95.75 89 PHE A O 1
ATOM 685 N N . TRP A 1 90 ? 10.584 -4.861 -7.890 1.00 96.12 90 TRP A N 1
ATOM 686 C CA . TRP A 1 90 ? 11.959 -5.330 -8.083 1.00 96.12 90 TRP A CA 1
ATOM 687 C C . TRP A 1 90 ? 12.144 -5.985 -9.453 1.00 96.12 90 TRP A C 1
ATOM 689 O O . TRP A 1 90 ? 13.095 -5.680 -10.181 1.00 96.12 90 TRP A O 1
ATOM 699 N N . ARG A 1 91 ? 11.214 -6.866 -9.840 1.00 95.88 91 ARG A N 1
ATOM 700 C CA . ARG A 1 91 ? 11.218 -7.478 -11.172 1.00 95.88 91 ARG A CA 1
ATOM 701 C C . ARG A 1 91 ? 11.055 -6.424 -12.267 1.00 95.88 91 ARG A C 1
ATOM 703 O O . ARG A 1 91 ? 11.754 -6.506 -13.277 1.00 95.88 91 ARG A O 1
ATOM 710 N N . GLY A 1 92 ? 10.173 -5.447 -12.064 1.00 96.25 92 GLY A N 1
ATOM 711 C CA . GLY A 1 92 ? 9.933 -4.327 -12.972 1.00 96.25 92 GLY A CA 1
ATOM 712 C C . GLY A 1 92 ? 11.205 -3.544 -13.270 1.00 96.25 92 GLY A C 1
ATOM 713 O O . GLY A 1 92 ? 11.609 -3.466 -14.430 1.00 96.25 92 GLY A O 1
ATOM 714 N N . GLN A 1 93 ? 11.902 -3.082 -12.233 1.00 97.81 93 GLN A N 1
ATOM 715 C CA . GLN A 1 93 ? 13.157 -2.346 -12.376 1.00 97.81 93 GLN A CA 1
ATOM 716 C C . GLN A 1 93 ? 14.213 -3.167 -13.133 1.00 97.81 93 GLN A C 1
ATOM 718 O O . GLN A 1 93 ? 14.822 -2.685 -14.085 1.00 97.81 93 GLN A O 1
ATOM 723 N N . LYS A 1 94 ? 14.398 -4.446 -12.775 1.00 97.12 94 LYS A N 1
ATOM 724 C CA . LYS A 1 94 ? 15.371 -5.330 -13.446 1.00 97.12 94 LYS A CA 1
ATOM 725 C C . LYS A 1 94 ? 15.028 -5.641 -14.903 1.00 97.12 94 LYS A C 1
ATOM 727 O O . LYS A 1 94 ? 15.930 -5.986 -15.658 1.00 97.12 94 LYS A O 1
ATOM 732 N N . THR A 1 95 ? 13.757 -5.553 -15.284 1.00 97.06 95 THR A N 1
ATOM 733 C CA . THR A 1 95 ? 13.289 -5.894 -16.636 1.00 97.06 95 THR A CA 1
ATOM 734 C C . THR A 1 95 ? 13.254 -4.672 -17.549 1.00 97.06 95 THR A C 1
ATOM 736 O O . THR A 1 95 ? 13.677 -4.759 -18.697 1.00 97.06 95 THR A O 1
ATOM 739 N N . PHE A 1 96 ? 12.744 -3.544 -17.054 1.00 96.31 96 PHE A N 1
ATOM 740 C CA . PHE A 1 96 ? 12.390 -2.390 -17.881 1.00 96.31 96 PHE A CA 1
ATOM 741 C C . PHE A 1 96 ? 13.342 -1.200 -17.733 1.00 96.31 96 PHE A C 1
ATOM 743 O O . PHE A 1 96 ? 13.425 -0.399 -18.660 1.00 96.31 96 PHE A O 1
ATOM 750 N N . SER A 1 97 ? 14.062 -1.066 -16.613 1.00 97.00 97 SER A N 1
ATOM 751 C CA . SER A 1 97 ? 15.035 0.021 -16.428 1.00 97.00 97 SER A CA 1
ATOM 752 C C . SER A 1 97 ? 16.149 -0.332 -15.426 1.00 97.00 97 SER A C 1
ATOM 754 O O . SER A 1 97 ? 16.205 0.209 -14.320 1.00 97.00 97 SER A O 1
ATOM 756 N N . PRO A 1 98 ? 17.072 -1.251 -15.767 1.00 96.31 98 PRO A N 1
ATOM 757 C CA . PRO A 1 98 ? 18.155 -1.613 -14.859 1.00 96.31 98 PRO A CA 1
ATOM 758 C C . PRO A 1 98 ? 18.996 -0.391 -14.462 1.00 96.31 98 PRO A C 1
ATOM 760 O O . PRO A 1 98 ? 19.633 0.232 -15.306 1.00 96.31 98 PRO A O 1
ATOM 763 N N . GLY A 1 99 ? 19.022 -0.075 -13.166 1.00 94.50 99 GLY A N 1
ATOM 764 C CA . GLY A 1 99 ? 19.799 1.049 -12.634 1.00 94.50 99 GLY A CA 1
ATOM 765 C C . GLY A 1 99 ? 19.103 2.413 -12.695 1.00 94.50 99 GLY A C 1
ATOM 766 O O . GLY A 1 99 ? 19.732 3.404 -12.333 1.00 94.50 99 GLY A O 1
ATOM 767 N N . SER A 1 100 ? 17.832 2.481 -13.102 1.00 96.88 100 SER A N 1
ATOM 768 C CA . SER A 1 100 ? 17.011 3.690 -12.981 1.00 96.88 100 SER A CA 1
ATOM 769 C C . SER A 1 100 ? 15.572 3.372 -12.567 1.00 96.88 100 SER A C 1
ATOM 771 O O . SER A 1 100 ? 15.130 2.224 -12.594 1.00 96.88 100 SER A O 1
ATOM 773 N N . GLU A 1 101 ? 14.822 4.411 -12.204 1.00 97.69 101 GLU A N 1
ATOM 774 C CA . GLU A 1 101 ? 13.404 4.319 -11.829 1.00 97.69 101 GLU A CA 1
ATOM 775 C C . GLU A 1 101 ? 12.456 4.567 -13.019 1.00 97.69 101 GLU A C 1
ATOM 777 O O . GLU A 1 101 ? 11.254 4.758 -12.842 1.00 97.69 101 GLU A O 1
ATOM 782 N N . ASP A 1 102 ? 12.971 4.577 -14.253 1.00 98.12 102 ASP A N 1
ATOM 783 C CA . ASP A 1 102 ? 12.173 4.930 -15.435 1.00 98.12 102 ASP A CA 1
ATOM 784 C C . ASP A 1 102 ? 11.056 3.917 -15.727 1.00 98.12 102 ASP A C 1
ATOM 786 O O . ASP A 1 102 ? 10.046 4.273 -16.339 1.00 98.12 102 ASP A O 1
ATOM 790 N N . TYR A 1 103 ? 11.177 2.675 -15.239 1.00 97.62 103 TYR A N 1
ATOM 791 C CA . TYR A 1 103 ? 10.113 1.673 -15.326 1.00 97.62 103 TYR A CA 1
ATOM 792 C C . TYR A 1 103 ? 8.802 2.135 -14.680 1.00 97.62 103 TYR A C 1
ATOM 794 O O . TYR A 1 103 ? 7.740 1.753 -15.164 1.00 97.62 103 TYR A O 1
ATOM 802 N N . LEU A 1 104 ? 8.846 3.015 -13.671 1.00 97.38 104 LEU A N 1
ATOM 803 C CA . LEU A 1 104 ? 7.648 3.568 -13.027 1.00 97.38 104 LEU A CA 1
ATOM 804 C C . LEU A 1 104 ? 6.80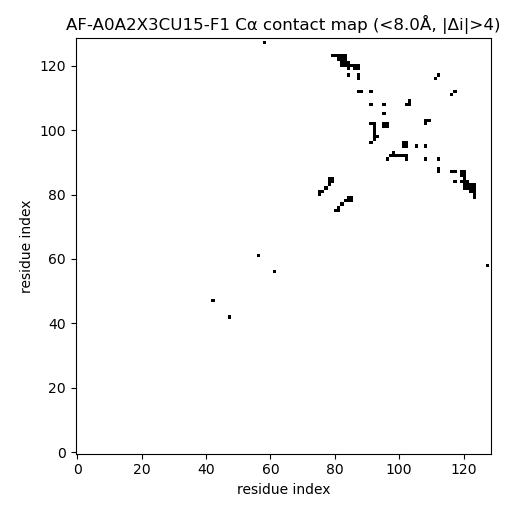7 4.430 -13.981 1.00 97.38 104 LEU A C 1
ATOM 806 O O . LEU A 1 104 ? 5.624 4.658 -13.738 1.00 97.38 104 LEU A O 1
ATOM 810 N N . LYS A 1 105 ? 7.395 4.899 -15.087 1.00 97.69 105 LYS A N 1
ATOM 811 C CA . LYS A 1 105 ? 6.704 5.645 -16.149 1.00 97.69 105 LYS A CA 1
ATOM 812 C C . LYS A 1 105 ? 6.410 4.779 -17.379 1.00 97.69 105 LYS A C 1
ATOM 814 O O . LYS A 1 105 ? 5.828 5.273 -18.342 1.00 97.69 105 LYS A O 1
ATOM 819 N N . ASN A 1 106 ? 6.815 3.508 -17.377 1.00 96.88 106 ASN A N 1
ATOM 820 C CA . ASN A 1 106 ? 6.658 2.612 -18.516 1.00 96.88 106 ASN A CA 1
ATOM 821 C C . ASN A 1 106 ? 5.266 1.942 -18.489 1.00 96.88 106 ASN A C 1
ATOM 823 O O . ASN A 1 106 ? 4.972 1.186 -17.562 1.00 96.88 106 ASN A O 1
ATOM 827 N N . PRO A 1 107 ? 4.410 2.136 -19.510 1.00 97.31 107 PRO A N 1
ATOM 828 C CA . PRO A 1 107 ? 3.082 1.521 -19.538 1.00 97.31 107 PRO A CA 1
ATOM 829 C C . PRO A 1 107 ? 3.122 -0.016 -19.594 1.00 97.31 107 PRO A C 1
ATOM 831 O O . PRO A 1 107 ? 2.227 -0.666 -19.066 1.00 97.31 107 PRO A O 1
ATOM 834 N N . GLN A 1 108 ? 4.167 -0.623 -20.168 1.00 96.75 108 GLN A N 1
ATOM 835 C CA . GLN A 1 108 ? 4.314 -2.085 -20.199 1.00 96.75 108 GLN A CA 1
ATOM 836 C C . GLN A 1 108 ? 4.606 -2.674 -18.817 1.00 96.75 108 GLN A C 1
ATOM 838 O O . GLN A 1 108 ? 4.231 -3.814 -18.548 1.00 96.75 108 GLN A O 1
ATOM 843 N N . PHE A 1 109 ? 5.268 -1.908 -17.944 1.00 97.31 109 PHE A N 1
ATOM 844 C CA . PHE A 1 109 ? 5.427 -2.294 -16.548 1.00 97.31 109 PHE A CA 1
ATOM 845 C C . PHE A 1 109 ? 4.065 -2.315 -15.851 1.00 97.31 109 PHE A C 1
ATOM 847 O O . PHE A 1 109 ? 3.713 -3.336 -15.267 1.00 97.31 109 PHE A O 1
ATOM 854 N N . TRP A 1 110 ? 3.278 -1.244 -15.981 1.00 97.62 110 TRP A N 1
ATOM 855 C CA . TRP A 1 110 ? 1.955 -1.148 -15.356 1.00 97.62 110 TRP A CA 1
ATOM 856 C C . TRP A 1 110 ? 0.980 -2.216 -15.848 1.00 97.62 110 TRP A C 1
ATOM 858 O O . TRP A 1 110 ? 0.253 -2.792 -15.044 1.00 97.62 110 TRP A O 1
ATOM 868 N N . GLU A 1 111 ? 1.033 -2.562 -17.135 1.00 97.19 111 GLU A N 1
ATOM 869 C CA . GLU A 1 111 ? 0.248 -3.667 -17.685 1.00 97.19 111 GLU A CA 1
ATOM 870 C C . GLU A 1 111 ? 0.570 -4.999 -16.992 1.00 97.19 111 GLU A C 1
ATOM 872 O O . GLU A 1 111 ? -0.321 -5.800 -16.735 1.00 97.19 111 GLU A O 1
ATOM 877 N N . LYS A 1 112 ? 1.842 -5.253 -16.661 1.00 95.38 112 LYS A N 1
ATOM 878 C CA . LYS A 1 112 ? 2.245 -6.470 -15.943 1.00 95.38 112 LYS A CA 1
ATOM 879 C C . LYS A 1 112 ? 1.935 -6.400 -14.453 1.00 95.38 112 LYS A C 1
ATOM 881 O O . LYS A 1 112 ? 1.458 -7.386 -13.899 1.00 95.38 112 LYS A O 1
ATOM 886 N N . MET A 1 113 ? 2.205 -5.255 -13.829 1.00 94.62 113 MET A N 1
ATOM 887 C CA . MET A 1 113 ? 1.993 -5.038 -12.401 1.00 94.62 113 MET A CA 1
ATOM 888 C C . MET A 1 113 ? 0.525 -5.244 -12.020 1.00 94.62 113 MET A C 1
ATOM 890 O O . MET A 1 113 ? 0.239 -5.918 -11.037 1.00 94.62 113 MET A O 1
ATOM 894 N N . ASN A 1 114 ? -0.392 -4.744 -12.850 1.00 94.12 114 ASN A N 1
ATOM 895 C CA . ASN A 1 114 ? -1.822 -4.714 -12.546 1.00 94.12 114 ASN A CA 1
ATOM 896 C C . ASN A 1 114 ? -2.598 -5.952 -13.029 1.00 94.12 114 ASN A C 1
ATOM 898 O O . ASN A 1 114 ? -3.775 -6.078 -12.711 1.00 94.12 114 ASN A O 1
ATOM 902 N N . ASN A 1 115 ? -1.971 -6.848 -13.804 1.00 93.06 115 ASN A N 1
ATOM 903 C CA . ASN A 1 115 ? -2.643 -8.001 -14.418 1.00 93.06 115 ASN A CA 1
ATOM 904 C C . ASN A 1 115 ? -1.904 -9.332 -14.167 1.00 93.06 115 ASN A C 1
ATOM 906 O O . ASN A 1 115 ? -1.800 -10.163 -15.074 1.00 93.06 115 ASN A O 1
ATOM 910 N N . GLY A 1 116 ? -1.357 -9.540 -12.963 1.00 88.75 116 GLY A N 1
ATOM 911 C CA . GLY A 1 116 ? -0.871 -10.859 -12.531 1.00 88.75 116 GLY A CA 1
ATOM 912 C C . GLY A 1 116 ? 0.490 -10.893 -11.837 1.00 88.75 116 GLY A C 1
ATOM 913 O O . GLY A 1 116 ? 0.923 -11.958 -11.408 1.00 88.75 116 GLY A O 1
ATOM 914 N N . TRP A 1 117 ? 1.222 -9.780 -11.719 1.00 91.44 117 TRP A N 1
ATOM 915 C CA . TRP A 1 117 ? 2.437 -9.767 -10.882 1.00 91.44 117 TRP A CA 1
ATOM 916 C C . TRP A 1 117 ? 2.142 -9.636 -9.384 1.00 91.44 117 TRP A C 1
ATOM 918 O O . TRP A 1 117 ? 3.026 -9.898 -8.565 1.00 91.44 117 TRP A O 1
ATOM 928 N N . ASP A 1 118 ? 0.902 -9.329 -9.021 1.00 84.19 118 ASP A N 1
ATOM 929 C CA . ASP A 1 118 ? 0.384 -9.432 -7.663 1.00 84.19 118 ASP A CA 1
ATOM 930 C C . ASP A 1 118 ? 0.365 -10.882 -7.139 1.00 84.19 118 ASP A C 1
ATOM 932 O O . ASP A 1 118 ? 0.443 -11.072 -5.931 1.00 84.19 118 ASP A O 1
ATOM 936 N N . GLU A 1 119 ? 0.427 -11.907 -8.003 1.00 84.69 119 GLU A N 1
ATOM 937 C CA . GLU A 1 119 ? 0.628 -13.314 -7.592 1.00 84.69 119 GLU A CA 1
ATOM 938 C C . GLU A 1 119 ? 1.924 -13.535 -6.789 1.00 84.69 119 GLU A C 1
ATOM 940 O O . GLU A 1 119 ? 2.036 -14.486 -6.013 1.00 84.69 119 GLU A O 1
ATOM 945 N N . PHE A 1 120 ? 2.925 -12.671 -6.981 1.00 83.94 120 PHE A N 1
ATOM 946 C CA . PHE A 1 120 ? 4.171 -12.691 -6.211 1.00 83.94 120 PHE A CA 1
ATOM 947 C C . PHE A 1 120 ? 4.108 -11.812 -4.960 1.00 83.94 120 PHE A C 1
ATOM 949 O O . PHE A 1 120 ? 5.063 -11.802 -4.180 1.00 83.94 120 PHE A O 1
ATOM 956 N N . SER A 1 121 ? 3.019 -11.066 -4.778 1.00 82.69 121 SER A N 1
ATOM 957 C CA . SER A 1 121 ? 2.797 -10.239 -3.600 1.00 82.69 121 SER A CA 1
ATOM 958 C C . SER A 1 121 ? 2.268 -11.096 -2.461 1.00 82.69 121 SER A C 1
ATOM 960 O O . SER A 1 121 ? 1.439 -11.986 -2.644 1.00 82.69 121 SER A O 1
ATOM 962 N N . MET A 1 122 ? 2.755 -10.825 -1.255 1.00 81.94 122 MET A N 1
ATOM 963 C CA . MET A 1 122 ? 2.250 -11.488 -0.058 1.00 81.94 122 MET A CA 1
ATOM 964 C C . MET A 1 122 ? 1.186 -10.600 0.591 1.00 81.94 122 MET A C 1
ATOM 966 O O . MET A 1 122 ? 1.480 -9.429 0.858 1.00 81.94 122 MET A O 1
ATOM 970 N N . PRO A 1 123 ? -0.023 -11.120 0.882 1.00 81.25 123 PRO A N 1
ATOM 971 C CA . PRO A 1 123 ? -0.990 -10.398 1.695 1.00 81.25 123 PRO A CA 1
ATOM 972 C C . PRO A 1 123 ? -0.359 -9.995 3.025 1.00 81.25 123 PRO A C 1
ATOM 974 O O . PRO A 1 123 ? 0.298 -10.811 3.680 1.00 81.25 123 PRO A O 1
ATOM 977 N N . LYS A 1 124 ? -0.533 -8.735 3.428 1.00 78.12 124 LYS A N 1
ATOM 978 C CA . LYS A 1 124 ? -0.007 -8.272 4.706 1.00 78.12 124 LYS A CA 1
ATOM 979 C C . LYS A 1 124 ? -0.957 -8.699 5.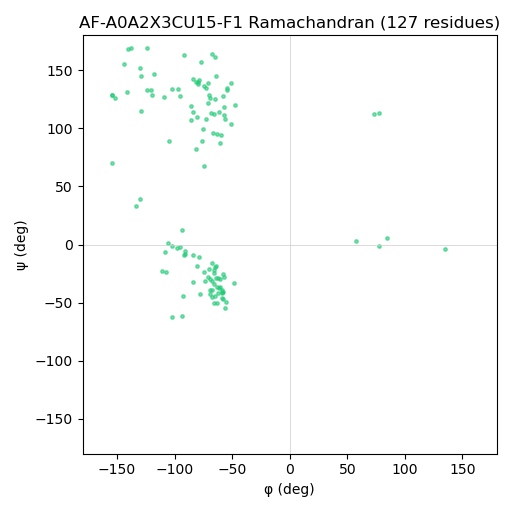814 1.00 78.12 124 LYS A C 1
ATOM 981 O O . LYS A 1 124 ? -2.064 -8.182 5.942 1.00 78.12 124 LYS A O 1
ATOM 986 N N . GLU A 1 125 ? -0.513 -9.647 6.627 1.00 76.38 125 GLU A N 1
ATOM 987 C CA . GLU A 1 125 ? -1.235 -9.997 7.843 1.00 76.38 125 GLU A CA 1
ATOM 988 C C . GLU A 1 125 ? -1.133 -8.844 8.843 1.00 76.38 125 GLU A C 1
ATOM 990 O O . GLU A 1 125 ? -0.043 -8.387 9.204 1.00 76.38 125 GLU A O 1
ATOM 995 N N . VAL A 1 126 ? -2.286 -8.383 9.321 1.00 63.59 126 VAL A N 1
ATOM 996 C CA . VAL A 1 126 ? -2.338 -7.528 10.500 1.00 63.59 126 VAL A CA 1
ATOM 997 C C . VAL A 1 126 ? -1.922 -8.402 11.681 1.00 63.59 126 VAL A C 1
ATOM 999 O O . VAL A 1 126 ? -2.648 -9.325 12.048 1.00 63.59 126 VAL A O 1
ATOM 1002 N N . ARG A 1 127 ? -0.766 -8.136 12.304 1.00 43.41 127 ARG A N 1
ATOM 1003 C CA . ARG A 1 127 ? -0.500 -8.708 13.631 1.00 43.41 127 ARG A CA 1
ATOM 1004 C C . ARG A 1 127 ? -1.483 -8.079 14.612 1.00 43.41 127 ARG A C 1
ATOM 1006 O O . ARG A 1 127 ? -1.248 -6.983 15.109 1.00 43.41 127 ARG A O 1
ATOM 1013 N N . ALA A 1 128 ? -2.584 -8.774 14.867 1.00 38.03 128 ALA A N 1
ATOM 1014 C CA . ALA A 1 128 ? -3.359 -8.591 16.078 1.00 38.03 128 ALA A CA 1
ATOM 1015 C C . ALA A 1 128 ? -2.574 -9.273 17.207 1.00 38.03 128 ALA A C 1
ATOM 1017 O O . ALA A 1 128 ? -2.547 -10.499 17.301 1.00 38.03 128 ALA A O 1
ATOM 1018 N N . SER A 1 129 ? -1.844 -8.477 17.982 1.00 38.69 129 SER A N 1
ATOM 1019 C CA . SER A 1 129 ? -1.243 -8.883 19.256 1.00 38.69 129 SER A CA 1
ATOM 1020 C C . SER A 1 129 ? -2.025 -8.272 20.400 1.00 38.69 129 SER A C 1
ATOM 1022 O O . SER A 1 129 ? -2.301 -7.055 20.280 1.00 38.69 129 SER A O 1
#

Nearest PDB structures (foldseek):
  2b82-assembly1_A  TM=9.872E-01  e=1.143E-10  Escherichia coli
  1z88-assembly1_A  TM=9.842E-01  e=1.398E-10  Salmonella enterica subsp. enterica serovar Typhimurium
  2aut-assembly1_A  TM=9.827E-01  e=1.494E-10  Salmonella enterica subsp. enterica serovar Typhimurium
  1z5u-assembly1_B  TM=9.756E-01  e=2.388E-10  Salmonella enterica subsp. enterica serovar Typhimurium

Secondary structure (DSSP, 8-state):
--HHHHHHHGGG-----PPP------------------------HHHHH---------HHHHHHHTTTPPP-------BTTTEE-HHHHHHHHHHH-TTSSGGGG-HHHHHHHTTTGGGGPEE------

Sequence (129 aa):
MIDRFRDKYAQTYSRPCGGFSPVHAEQRRCGARLHAAAAVGRTNVAQLAEQAPIHWVSVAQIENSLLGRPPMAVGFDIDDTVLFSSPGFWRGQKTFSPGSEDYLKNPQFWEKMNNGWDEFSMPKEVRAS

Radius of gyration: 25.98 Å; Cα contacts (8 Å, |Δi|>4): 59; chains: 1; bounding box: 81×37×48 Å

Organism: Klebsiella pneumoniae (NCBI:txid573)

Solvent-accessible surface area (backbone atoms only — not comparable to full-atom values): 8929 Å² total; per-residue (Å²): 123,73,63,70,62,57,65,75,68,63,77,82,77,83,77,83,88,78,83,90,82,90,81,86,88,82,93,73,94,75,80,94,70,86,68,78,71,75,83,72,85,81,84,54,72,64,70,73,65,62,72,77,97,68,91,84,80,52,71,68,57,54,55,62,75,48,68,94,60,76,93,75,94,81,88,77,71,52,78,72,64,46,27,43,37,61,58,38,52,55,52,37,28,66,72,66,21,73,95,49,74,60,28,83,76,34,67,72,45,52,56,43,50,77,68,64,34,55,77,65,31,45,76,53,77,78,84,85,124

Mean predicted aligned error: 14.76 Å

Foldseek 3Di:
DVVVVVVVPPPPDDDDDDDDDDDDDDDDDDDDDPDPPPPPDDDDPCRVPDDDPDPDDAPVRVVVVCPPPDDDDDDFDDDVTFKVLVQLQVVQCVPPPPPDPCSVVPVVSVVPSVPPSSVVIDGDDRPPD

InterPro domains:
  IPR005519 Acid phosphatase, class B-like [PF03767] (59-126)
  IPR023214 HAD superfamily [G3DSA:3.40.50.1000] (36-129)
  IPR036412 HAD-like superfamily [SSF56784] (43-125)